Protein AF-A0A8B7Y8C8-F1 (afdb_monomer_lite)

pLDDT: mean 82.58, std 18.52, range [31.05, 97.06]

Sequence (175 aa):
MMEKPSKTKPSAAAHKSDSSSLVMKWNIVDLLAQNVEEEQWAVKNLIQLLEDGCSVPFIVRYRKEQTNHMEADKIREVIGNLDELKNVQAKASSAVKQIEKSGKMTARLMSAFQSAQTLEEVNTLFAPYKSGAKTTLAERARKLGLDSAVDFVLEKPEQFQLQSFVKPGVKGKAE

Secondary structure (DSSP, 8-state):
--------------------PPPPSS-HHHHHHHHTT--HHHHHHHHHHHHTT--HHHHHHH-GGGGTT--HHHHHHHHHHHHHHHHHHHHHHHHHHHHHHTT---HHHHHHHHH--SHHHHHHHHGGG---SS--HHHHHHHTTTHHHHHHHHH-GGG--GGGG--TTPPP---

Structure (mmCIF, N/CA/C/O backbone):
data_AF-A0A8B7Y8C8-F1
#
_entry.id   AF-A0A8B7Y8C8-F1
#
loop_
_atom_site.group_PDB
_atom_site.id
_atom_site.type_symbol
_atom_site.label_atom_id
_atom_site.label_alt_id
_atom_site.label_comp_id
_atom_site.label_asym_id
_atom_site.label_entity_id
_atom_site.label_seq_id
_atom_site.pdbx_PDB_ins_code
_atom_site.Cartn_x
_atom_site.Cartn_y
_atom_site.Cartn_z
_atom_site.occupancy
_atom_site.B_iso_or_equiv
_atom_site.auth_seq_id
_atom_site.auth_comp_id
_atom_site.auth_asym_id
_atom_site.auth_atom_id
_atom_site.pdbx_PDB_model_num
ATOM 1 N N . MET A 1 1 ? -44.795 39.426 12.363 1.00 43.56 1 MET A N 1
ATOM 2 C CA . MET A 1 1 ? -45.106 38.425 11.324 1.00 43.56 1 MET A CA 1
ATOM 3 C C . MET A 1 1 ? -44.385 38.807 10.036 1.00 43.56 1 MET A C 1
ATOM 5 O O . MET A 1 1 ? -44.509 39.963 9.670 1.00 43.56 1 MET A O 1
ATOM 9 N N . MET A 1 2 ? -43.718 37.830 9.392 1.00 48.19 2 MET A N 1
ATOM 10 C CA . MET A 1 2 ? -43.495 37.707 7.927 1.00 48.19 2 MET A CA 1
ATOM 11 C C . MET A 1 2 ? -42.561 38.739 7.255 1.00 48.19 2 MET A C 1
ATOM 13 O O . MET A 1 2 ? -42.731 39.931 7.430 1.00 48.19 2 MET A O 1
ATOM 17 N N . GLU A 1 3 ? -41.559 38.420 6.437 1.00 39.41 3 GLU A N 1
ATOM 18 C CA . GLU A 1 3 ? -40.885 37.198 5.979 1.00 39.41 3 GLU A CA 1
ATOM 19 C C . GLU A 1 3 ? -39.469 37.639 5.535 1.00 39.41 3 GLU A C 1
ATOM 21 O O . GLU A 1 3 ? -39.310 38.718 4.963 1.00 39.41 3 GLU A O 1
ATOM 26 N N . LYS A 1 4 ? -38.426 36.831 5.778 1.00 45.19 4 LYS A N 1
ATOM 27 C CA . LYS A 1 4 ? -37.097 37.051 5.174 1.00 45.19 4 LYS A CA 1
ATOM 28 C C . LYS A 1 4 ? -37.015 36.249 3.869 1.00 45.19 4 LYS A C 1
ATOM 30 O O . LYS A 1 4 ? -37.250 35.043 3.923 1.00 45.19 4 LYS A O 1
ATOM 35 N N . PRO A 1 5 ? -36.623 36.838 2.725 1.00 43.56 5 PRO A N 1
ATOM 36 C CA . PRO A 1 5 ? -36.474 36.073 1.497 1.00 43.56 5 PRO A CA 1
ATOM 37 C C . PRO A 1 5 ? -35.227 35.182 1.549 1.00 43.56 5 PRO A C 1
ATOM 39 O O . PRO A 1 5 ? -34.084 35.646 1.564 1.00 43.56 5 PRO A O 1
ATOM 42 N N . SER A 1 6 ? -35.497 33.877 1.557 1.00 41.50 6 SER A N 1
ATOM 43 C CA . SER A 1 6 ? -34.587 32.784 1.230 1.00 41.50 6 SER A CA 1
ATOM 44 C C . SER A 1 6 ? -33.924 33.019 -0.131 1.00 41.50 6 SER A C 1
ATOM 46 O O . SER A 1 6 ? -34.599 33.172 -1.148 1.00 41.50 6 SER A O 1
ATOM 48 N N . LYS A 1 7 ? -32.588 33.006 -0.165 1.00 41.47 7 LYS A N 1
ATOM 49 C CA . LYS A 1 7 ? -31.823 32.765 -1.392 1.00 41.47 7 LYS A CA 1
ATOM 50 C C . LYS A 1 7 ? -31.029 31.477 -1.229 1.00 41.47 7 LYS A C 1
ATOM 52 O O . LYS A 1 7 ? -29.850 31.491 -0.890 1.00 41.47 7 LYS A O 1
ATOM 57 N N . THR A 1 8 ? -31.689 30.357 -1.492 1.00 41.38 8 THR A N 1
ATOM 58 C CA . THR A 1 8 ? -31.036 29.087 -1.813 1.00 41.38 8 THR A CA 1
ATOM 59 C C . THR A 1 8 ? -30.383 29.196 -3.192 1.00 41.38 8 THR A C 1
ATOM 61 O O . THR A 1 8 ? -31.071 29.336 -4.202 1.00 41.38 8 THR A O 1
ATOM 64 N N . LYS A 1 9 ? -29.051 29.127 -3.246 1.00 36.97 9 LYS A N 1
ATOM 65 C CA . LYS A 1 9 ? -28.300 28.840 -4.476 1.00 36.97 9 LYS A CA 1
ATOM 66 C C . LYS A 1 9 ? -28.102 27.322 -4.562 1.00 36.97 9 LYS A C 1
ATOM 68 O O . LYS A 1 9 ? -27.447 26.782 -3.673 1.00 36.97 9 LYS A O 1
ATOM 73 N N . PRO A 1 10 ? -28.575 26.628 -5.608 1.00 36.16 10 PRO A N 1
ATOM 74 C CA . PRO A 1 10 ? -28.091 25.297 -5.922 1.00 36.16 10 PRO A CA 1
ATOM 75 C C . PRO A 1 10 ? -26.850 25.476 -6.799 1.00 36.16 10 PRO A C 1
ATOM 77 O O . PRO A 1 10 ? -26.958 25.798 -7.979 1.00 36.16 10 PRO A O 1
ATOM 80 N N . SER A 1 11 ? -25.653 25.345 -6.228 1.00 33.19 11 SER A N 1
ATOM 81 C CA . SER A 1 11 ? -24.437 25.267 -7.041 1.00 33.19 11 SER A CA 1
ATOM 82 C C . SER A 1 11 ? -23.990 23.821 -7.082 1.00 33.19 11 SER A C 1
ATOM 84 O O . SER A 1 11 ? -23.369 23.322 -6.148 1.00 33.19 11 SER A O 1
ATOM 86 N N . ALA A 1 12 ? -24.361 23.166 -8.178 1.00 36.81 12 ALA A N 1
ATOM 87 C CA . ALA A 1 12 ? -23.916 21.845 -8.568 1.00 36.81 12 ALA A CA 1
ATOM 88 C C . ALA A 1 12 ? -22.385 21.737 -8.469 1.00 36.81 12 ALA A C 1
ATOM 90 O O . ALA A 1 12 ? -21.650 22.278 -9.295 1.00 36.81 12 ALA A O 1
ATOM 91 N N . ALA A 1 13 ? -21.905 21.017 -7.456 1.00 31.05 13 ALA A N 1
ATOM 92 C CA . ALA A 1 13 ? -20.549 20.498 -7.437 1.00 31.05 13 ALA A CA 1
ATOM 93 C C . ALA A 1 13 ? -20.518 19.288 -8.374 1.00 31.05 13 ALA A C 1
ATOM 95 O O . ALA A 1 13 ? -20.709 18.148 -7.953 1.00 31.05 13 ALA A O 1
ATOM 96 N N . ALA A 1 14 ? -20.323 19.561 -9.664 1.00 32.28 14 ALA A N 1
ATOM 97 C CA . ALA A 1 14 ? -19.955 18.558 -10.647 1.00 32.28 14 ALA A CA 1
ATOM 98 C C . ALA A 1 14 ? -18.682 17.851 -10.158 1.00 32.28 14 ALA A C 1
ATOM 100 O O . ALA A 1 14 ? -17.572 18.365 -10.304 1.00 32.28 14 ALA A O 1
ATOM 101 N N . HIS A 1 15 ? -18.858 16.687 -9.534 1.00 31.62 15 HIS A N 1
ATOM 102 C CA . HIS A 1 15 ? -17.777 15.753 -9.274 1.00 31.62 15 HIS A CA 1
ATOM 103 C C . HIS A 1 15 ? -17.297 15.271 -10.637 1.00 31.62 15 HIS A C 1
ATOM 105 O O . HIS A 1 15 ? -17.903 14.402 -11.260 1.00 31.62 15 HIS A O 1
ATOM 111 N N . LYS A 1 16 ? -16.234 15.900 -11.143 1.00 33.06 16 LYS A N 1
ATOM 112 C CA . LYS A 1 16 ? -15.466 15.352 -12.253 1.00 33.06 16 LYS A CA 1
ATOM 113 C C . LYS A 1 16 ? -14.927 14.009 -11.773 1.00 33.06 16 LYS A C 1
ATOM 115 O O . LYS A 1 16 ? -14.035 13.962 -10.934 1.00 33.06 16 LYS A O 1
ATOM 120 N N . SER A 1 17 ? -15.520 12.930 -12.268 1.00 34.22 17 SER A N 1
ATOM 121 C CA . SER A 1 17 ? -14.980 11.584 -12.149 1.00 34.22 17 SER A CA 1
ATOM 122 C C . SER A 1 17 ? -13.650 11.556 -12.899 1.00 34.22 17 SER A C 1
ATOM 124 O O . SER A 1 17 ? -13.618 11.468 -14.128 1.00 34.22 17 SER A O 1
ATOM 126 N N . ASP A 1 18 ? -12.557 11.700 -12.156 1.00 38.19 18 ASP A N 1
ATOM 127 C CA . ASP A 1 18 ? -11.191 11.556 -12.648 1.00 38.19 18 ASP A CA 1
ATOM 128 C C . ASP A 1 18 ? -10.974 10.072 -13.004 1.00 38.19 18 ASP A C 1
ATOM 130 O O . ASP A 1 18 ? -10.514 9.263 -12.202 1.00 38.19 18 ASP A O 1
ATOM 134 N N . SER A 1 19 ? -11.398 9.674 -14.205 1.00 41.22 19 SER A N 1
ATOM 135 C CA . SER A 1 19 ? -11.470 8.275 -14.664 1.00 41.22 19 SER A CA 1
ATOM 136 C C . SER A 1 19 ? -10.103 7.663 -15.029 1.00 41.22 19 SER A C 1
ATOM 138 O O . SER A 1 19 ? -10.009 6.783 -15.884 1.00 41.22 19 SER A O 1
ATOM 140 N N . SER A 1 20 ? -9.017 8.108 -14.398 1.00 53.88 20 SER A N 1
ATOM 141 C CA . SER A 1 20 ? -7.667 7.553 -14.586 1.00 53.88 20 SER A CA 1
ATOM 142 C C . SER A 1 20 ? -6.996 7.227 -13.252 1.00 53.88 20 SER A C 1
ATOM 144 O O . SER A 1 20 ? -5.796 7.454 -13.056 1.00 53.88 20 SER A O 1
ATOM 146 N N . SER A 1 21 ? -7.786 6.724 -12.306 1.00 66.75 21 SER A N 1
ATOM 147 C CA . SER A 1 21 ? -7.294 6.068 -11.102 1.00 66.75 21 SER A CA 1
ATOM 148 C C . SER A 1 21 ? -7.055 4.587 -11.401 1.00 66.75 21 SER A C 1
ATOM 150 O O . SER A 1 21 ? -7.929 3.873 -11.887 1.00 66.75 21 SER A O 1
ATOM 152 N N . LEU A 1 22 ? -5.832 4.119 -11.146 1.00 82.19 22 LEU A N 1
ATOM 153 C CA . LEU A 1 22 ? -5.518 2.695 -11.154 1.00 82.19 22 LEU A CA 1
ATOM 154 C C . LEU A 1 22 ? -6.446 1.988 -10.155 1.00 82.19 22 LEU A C 1
ATOM 156 O O . LEU A 1 22 ? -6.381 2.258 -8.953 1.00 82.19 22 LEU A O 1
ATOM 160 N N . VAL A 1 23 ? -7.297 1.095 -10.656 1.00 89.00 23 VAL A N 1
ATOM 161 C CA . VAL A 1 23 ? -8.142 0.241 -9.817 1.00 89.00 23 VAL A CA 1
ATOM 162 C C . VAL A 1 23 ? -7.332 -0.989 -9.423 1.00 89.00 23 VAL A C 1
ATOM 164 O O . VAL A 1 23 ? -6.895 -1.747 -10.291 1.00 89.00 23 VAL A O 1
ATOM 167 N N . MET A 1 24 ? -7.110 -1.160 -8.121 1.00 91.81 24 MET A N 1
ATOM 168 C CA . MET A 1 24 ? -6.454 -2.346 -7.572 1.00 91.81 24 MET A CA 1
ATOM 169 C C . MET A 1 24 ? -7.389 -3.552 -7.632 1.00 91.81 24 MET A C 1
ATOM 171 O O . MET A 1 24 ? -8.607 -3.407 -7.552 1.00 91.81 24 MET A O 1
ATOM 175 N N . LYS A 1 25 ? -6.824 -4.754 -7.777 1.00 93.00 25 LYS A N 1
ATOM 176 C CA . LYS A 1 25 ? -7.606 -6.003 -7.767 1.00 93.00 25 LYS A CA 1
ATOM 177 C C . LYS A 1 25 ? -8.039 -6.429 -6.370 1.00 93.00 25 LYS A C 1
ATOM 179 O O . LYS A 1 25 ? -8.930 -7.261 -6.242 1.00 93.00 25 LYS A O 1
ATOM 184 N N . TRP A 1 26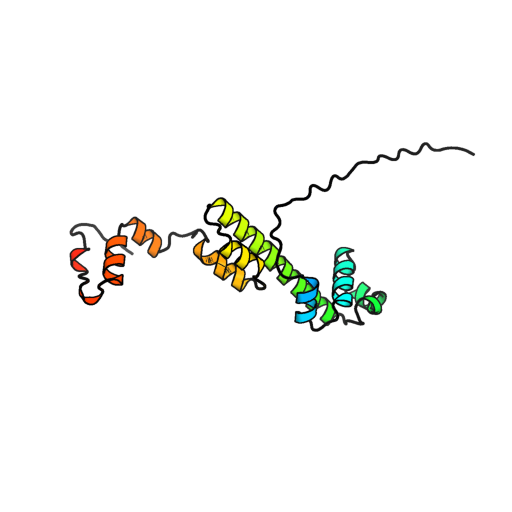 ? -7.386 -5.898 -5.346 1.00 92.81 26 TRP A N 1
ATOM 185 C CA . TRP A 1 26 ? -7.723 -6.129 -3.953 1.00 92.81 26 TRP A CA 1
ATOM 186 C C . TRP A 1 26 ? -8.599 -4.996 -3.420 1.00 92.81 26 TRP A C 1
ATOM 188 O O . TRP A 1 26 ? -8.486 -3.839 -3.829 1.00 92.81 26 TRP A O 1
ATOM 198 N N . ASN A 1 27 ? -9.475 -5.349 -2.485 1.00 93.50 27 ASN A N 1
ATOM 199 C CA . ASN A 1 27 ? -10.255 -4.399 -1.713 1.00 93.50 27 ASN A CA 1
ATOM 200 C C . ASN A 1 27 ? -9.462 -4.018 -0.461 1.00 93.50 27 ASN A C 1
ATOM 202 O O . ASN A 1 27 ? -9.014 -4.891 0.281 1.00 93.50 27 ASN A O 1
ATOM 206 N N . ILE A 1 28 ? -9.298 -2.714 -0.231 1.00 92.81 28 ILE A N 1
ATOM 207 C CA . ILE A 1 28 ? -8.524 -2.200 0.901 1.00 92.81 28 ILE A CA 1
ATOM 208 C C . ILE A 1 28 ? -9.107 -2.643 2.245 1.00 92.81 28 ILE A C 1
ATOM 210 O O . ILE A 1 28 ? -8.342 -2.940 3.151 1.00 92.81 28 ILE A O 1
ATOM 214 N N . VAL A 1 29 ? -10.436 -2.741 2.367 1.00 94.88 29 VAL A N 1
ATOM 215 C CA . VAL A 1 29 ? -11.101 -3.148 3.615 1.00 94.88 29 VAL A CA 1
ATOM 216 C C . VAL A 1 29 ? -10.820 -4.615 3.913 1.00 94.88 29 VAL A C 1
ATOM 218 O O . VAL A 1 29 ? -10.456 -4.947 5.036 1.00 94.88 29 VAL A O 1
ATOM 221 N N . ASP A 1 30 ? -10.947 -5.477 2.904 1.00 94.62 30 ASP A N 1
ATOM 222 C CA . ASP A 1 30 ? -10.793 -6.925 3.068 1.00 94.62 30 ASP A CA 1
ATOM 223 C C . ASP A 1 30 ? -9.345 -7.285 3.413 1.00 94.62 30 ASP A C 1
ATOM 225 O O . ASP A 1 30 ? -9.095 -8.095 4.302 1.00 94.62 30 ASP A O 1
ATOM 229 N N . LEU A 1 31 ? -8.391 -6.643 2.736 1.00 93.69 31 LEU A N 1
ATOM 230 C CA . LEU A 1 31 ? -6.967 -6.866 2.956 1.00 93.69 31 LEU A CA 1
ATOM 231 C C . LEU A 1 31 ? -6.504 -6.278 4.295 1.00 93.69 31 LEU A C 1
ATOM 233 O O . LEU A 1 31 ? -5.755 -6.920 5.023 1.00 93.69 31 LEU A O 1
ATOM 237 N N . LEU A 1 32 ? -7.001 -5.096 4.668 1.00 94.62 32 LEU A N 1
ATOM 238 C CA . LEU A 1 32 ? -6.700 -4.490 5.964 1.00 94.62 32 LEU A CA 1
ATOM 239 C C . LEU A 1 32 ? -7.255 -5.326 7.122 1.00 94.62 32 LEU A C 1
ATOM 241 O O . LEU A 1 32 ? -6.540 -5.556 8.090 1.00 94.62 32 LEU A O 1
ATOM 245 N N . ALA A 1 33 ? -8.490 -5.820 6.999 1.00 95.12 33 ALA A N 1
ATOM 246 C CA . ALA A 1 33 ? -9.108 -6.715 7.975 1.00 95.12 33 ALA A CA 1
ATOM 247 C C . ALA A 1 33 ? -8.306 -8.009 8.174 1.00 95.12 33 ALA A C 1
ATOM 249 O O . ALA A 1 33 ? -8.133 -8.448 9.306 1.00 95.12 33 ALA A O 1
ATOM 250 N N . GLN A 1 34 ? -7.759 -8.578 7.095 1.00 94.06 34 GLN A N 1
ATOM 251 C CA . GLN A 1 34 ? -6.866 -9.736 7.177 1.00 94.06 34 GLN A CA 1
ATOM 252 C C . GLN A 1 34 ? -5.540 -9.397 7.865 1.00 94.06 34 GLN A C 1
ATOM 254 O O . GLN A 1 34 ? -5.116 -10.140 8.743 1.00 94.06 34 GLN A O 1
ATOM 259 N N . ASN A 1 35 ? -4.908 -8.275 7.509 1.00 92.06 35 ASN A N 1
ATOM 260 C CA . ASN A 1 35 ? -3.610 -7.881 8.066 1.00 92.06 35 ASN A CA 1
ATOM 261 C C . ASN A 1 35 ? -3.668 -7.586 9.567 1.00 92.06 35 ASN A C 1
ATOM 263 O O . ASN A 1 35 ? -2.717 -7.882 10.282 1.00 92.06 35 ASN A O 1
ATOM 267 N N . VAL A 1 36 ? -4.765 -6.981 10.028 1.00 93.19 36 VAL A N 1
ATOM 268 C CA . VAL A 1 36 ? -4.954 -6.632 11.441 1.00 93.19 36 VAL A CA 1
ATOM 269 C C . VAL A 1 36 ? -5.780 -7.668 12.205 1.00 93.19 36 VAL A C 1
ATOM 271 O O . VAL A 1 36 ? -6.042 -7.453 13.381 1.00 93.19 36 VAL A O 1
ATOM 274 N N . GLU A 1 37 ? -6.172 -8.782 11.584 1.00 93.88 37 GLU A N 1
ATOM 275 C CA . GLU A 1 37 ? -6.967 -9.852 12.211 1.00 93.88 37 GLU A CA 1
ATOM 276 C C . GLU A 1 37 ? -8.259 -9.342 12.883 1.00 93.88 37 GLU A C 1
ATOM 278 O O . GLU A 1 37 ? -8.587 -9.699 14.012 1.00 93.88 37 GLU A O 1
ATOM 283 N N . GLU A 1 38 ? -9.002 -8.481 12.187 1.00 94.19 38 GLU A N 1
ATOM 284 C CA . GLU A 1 38 ? -10.235 -7.871 12.693 1.00 94.19 38 GLU A CA 1
ATOM 285 C C . GLU A 1 38 ? -11.404 -8.066 11.730 1.00 94.19 38 GLU A C 1
ATOM 287 O O . GLU A 1 38 ? -11.248 -8.369 10.546 1.00 94.19 38 GLU A O 1
ATOM 292 N N . GLU A 1 39 ? -12.613 -7.853 12.237 1.00 94.50 39 GLU A N 1
ATOM 293 C CA . GLU A 1 39 ? -13.825 -7.995 11.441 1.00 94.50 39 GLU A CA 1
ATOM 294 C C . GLU A 1 39 ? -13.928 -6.925 10.340 1.00 94.50 39 GLU A C 1
ATOM 296 O O . GLU A 1 39 ? -13.795 -5.722 10.589 1.00 94.50 39 GLU A O 1
ATOM 301 N N . GLN A 1 40 ? -14.269 -7.342 9.114 1.00 95.25 40 GLN A N 1
ATOM 302 C CA . GLN A 1 40 ? -14.364 -6.445 7.949 1.00 95.25 40 GLN A CA 1
ATOM 303 C C . GLN A 1 40 ? -15.317 -5.267 8.182 1.00 95.25 40 GLN A C 1
ATOM 305 O O . GLN A 1 40 ? -15.037 -4.133 7.787 1.00 95.25 40 GLN A O 1
ATOM 310 N N . TRP A 1 41 ? -16.454 -5.519 8.838 1.00 96.06 41 TRP A N 1
ATOM 311 C CA . TRP A 1 41 ? -17.438 -4.480 9.142 1.00 96.06 41 TRP A CA 1
ATOM 312 C C . TRP A 1 41 ? -16.886 -3.446 10.134 1.00 96.06 41 TRP A C 1
ATOM 314 O O . TRP A 1 41 ? -17.167 -2.255 9.993 1.00 96.06 41 TRP A O 1
ATOM 324 N N . ALA A 1 42 ? -16.072 -3.883 11.097 1.00 95.19 42 ALA A N 1
ATOM 325 C CA . ALA A 1 42 ? -15.484 -3.024 12.114 1.00 95.19 42 ALA A CA 1
ATOM 326 C C . ALA A 1 42 ? -14.392 -2.136 11.509 1.00 95.19 42 ALA A C 1
ATOM 328 O O . ALA A 1 42 ? -14.382 -0.927 11.738 1.00 95.19 42 ALA A O 1
ATOM 329 N N . VAL A 1 43 ? -13.538 -2.710 10.655 1.00 96.19 43 VAL A N 1
ATOM 330 C CA . VAL A 1 43 ? -12.528 -1.969 9.886 1.00 96.19 43 VAL A CA 1
ATOM 331 C C . VAL A 1 43 ? -13.185 -0.947 8.960 1.00 96.19 43 VAL A C 1
ATOM 333 O O . VAL A 1 43 ? -12.777 0.212 8.934 1.00 96.19 43 VAL A O 1
ATOM 336 N N . LYS A 1 44 ? -14.248 -1.332 8.244 1.00 96.56 44 LYS A N 1
ATOM 337 C CA . LYS A 1 44 ? -15.005 -0.415 7.381 1.00 96.56 44 LYS A CA 1
ATOM 338 C C . LYS A 1 44 ? -15.565 0.779 8.158 1.00 96.56 44 LYS A C 1
ATOM 340 O O . LYS A 1 44 ? -15.422 1.917 7.715 1.00 96.56 44 LYS A O 1
ATOM 345 N N . ASN A 1 45 ? -16.186 0.529 9.310 1.00 96.69 45 ASN A N 1
ATOM 346 C CA . ASN A 1 45 ? -16.715 1.590 10.165 1.00 96.69 45 ASN A CA 1
ATOM 347 C C . ASN A 1 45 ? -15.599 2.489 10.703 1.00 96.69 45 ASN A C 1
ATOM 349 O O . ASN A 1 45 ? -15.752 3.707 10.718 1.00 96.69 45 ASN A O 1
ATOM 353 N N . LEU A 1 46 ? -14.472 1.904 11.117 1.00 96.25 46 LEU A N 1
ATOM 354 C CA . LEU A 1 46 ? -13.318 2.661 11.583 1.00 96.25 46 LEU A CA 1
ATOM 355 C C . LEU A 1 46 ? -12.770 3.582 10.485 1.00 96.25 46 LEU A C 1
ATOM 357 O O . LEU A 1 46 ? -12.545 4.759 10.753 1.00 96.25 46 LEU A O 1
ATOM 361 N N . ILE A 1 47 ? -12.618 3.092 9.251 1.00 95.56 47 ILE A N 1
ATOM 362 C CA . ILE A 1 47 ? -12.202 3.918 8.106 1.00 95.56 47 ILE A CA 1
ATOM 363 C C . ILE A 1 47 ? -13.163 5.095 7.917 1.00 95.56 47 ILE A C 1
ATOM 365 O O . ILE A 1 47 ? -12.705 6.230 7.824 1.00 95.56 47 ILE A O 1
ATOM 369 N N . GLN A 1 48 ? -14.478 4.850 7.931 1.00 96.62 48 GLN A N 1
ATOM 370 C CA . GLN A 1 48 ? -15.472 5.917 7.789 1.00 96.62 48 GLN A CA 1
ATOM 371 C C . GLN A 1 48 ? -15.347 6.967 8.903 1.00 96.62 48 GLN A C 1
ATOM 373 O O . GLN A 1 48 ? -15.341 8.162 8.629 1.00 96.62 48 GLN A O 1
ATOM 378 N N . LEU A 1 49 ? -15.187 6.535 10.157 1.00 96.06 49 LEU A N 1
ATOM 379 C CA . LEU A 1 49 ? -15.006 7.443 11.294 1.00 96.06 49 LEU A CA 1
ATOM 380 C C . LEU A 1 49 ? -13.743 8.304 11.147 1.00 96.06 49 LEU A C 1
ATOM 382 O O . LEU A 1 49 ? -13.759 9.482 11.505 1.00 96.06 49 LEU A O 1
ATOM 386 N N . LEU A 1 50 ? -12.655 7.730 10.630 1.00 94.62 50 LEU A N 1
ATOM 387 C CA . LEU A 1 50 ? -11.409 8.451 10.369 1.00 94.62 50 LEU A CA 1
ATOM 388 C C . LEU A 1 50 ? -11.568 9.461 9.223 1.00 94.62 50 LEU A C 1
ATOM 390 O O . LEU A 1 50 ? -11.055 10.574 9.324 1.00 94.62 50 LEU A O 1
ATOM 394 N N . GLU A 1 51 ? -12.302 9.109 8.166 1.00 94.62 51 GLU A N 1
ATOM 395 C CA . GLU A 1 51 ? -12.627 10.012 7.051 1.00 94.62 51 GLU A CA 1
ATOM 396 C C . GLU A 1 51 ? -13.529 11.174 7.484 1.00 94.62 51 GLU A C 1
ATOM 398 O O . GLU A 1 51 ? -13.327 12.307 7.046 1.00 94.62 51 GLU A O 1
ATOM 403 N N . ASP A 1 52 ? -14.444 10.925 8.423 1.00 95.38 52 ASP A N 1
ATOM 404 C CA . ASP A 1 52 ? -15.271 11.950 9.068 1.00 95.38 52 ASP A CA 1
ATOM 405 C C . ASP A 1 52 ? -14.458 12.855 10.027 1.00 95.38 52 ASP A C 1
ATOM 407 O O . ASP A 1 52 ? -14.993 13.797 10.617 1.00 95.38 52 ASP A O 1
ATOM 411 N N . GLY A 1 53 ? -13.159 12.586 10.203 1.00 94.81 53 GLY A N 1
ATOM 412 C CA . GLY A 1 53 ? -12.250 13.374 11.036 1.00 94.81 53 GLY A CA 1
ATOM 413 C C . GLY A 1 53 ? -12.335 13.062 12.532 1.00 94.81 53 GLY A C 1
ATOM 414 O O . GLY A 1 53 ? -11.898 13.874 13.354 1.00 94.81 53 GLY A O 1
ATOM 415 N N . CYS A 1 54 ? -12.889 11.909 12.922 1.00 95.12 54 CYS A N 1
ATOM 416 C CA . CYS A 1 54 ? -12.916 11.496 14.323 1.00 95.12 54 CYS A CA 1
ATOM 417 C C . CYS A 1 54 ? -11.501 11.173 14.829 1.00 95.12 54 CYS A C 1
ATOM 419 O O . CYS A 1 54 ? -10.739 10.446 14.195 1.00 95.12 54 CYS A O 1
ATOM 421 N N . SER A 1 55 ? -11.156 11.665 16.022 1.00 96.44 55 SER A N 1
ATOM 422 C CA . SER A 1 55 ? -9.866 11.365 16.651 1.00 96.44 55 SER A CA 1
ATOM 423 C C . SER A 1 55 ? -9.863 9.996 17.339 1.00 96.44 55 SER A C 1
ATOM 425 O O . SER A 1 55 ? -10.893 9.529 17.826 1.00 96.44 55 SER A O 1
ATOM 427 N N . VAL A 1 56 ? -8.686 9.373 17.465 1.00 95.19 56 VAL A N 1
ATOM 428 C CA . VAL A 1 56 ? -8.534 8.072 18.150 1.00 95.19 56 VAL A CA 1
ATOM 429 C C . VAL A 1 56 ? -9.123 8.079 19.573 1.00 95.19 56 VAL A C 1
ATOM 431 O O . VAL A 1 56 ? -9.914 7.185 19.876 1.00 95.19 56 VAL A O 1
ATOM 434 N N . PRO A 1 57 ? -8.859 9.084 20.442 1.00 96.25 57 PRO A N 1
ATOM 435 C CA . PRO A 1 57 ? -9.466 9.117 21.776 1.00 96.25 57 PRO A CA 1
ATOM 436 C C . PRO A 1 57 ? -10.998 9.200 21.744 1.00 96.25 57 PRO A C 1
ATOM 438 O O . PRO A 1 57 ? -11.664 8.642 22.616 1.00 96.25 57 PRO A O 1
ATOM 441 N N . PHE A 1 58 ? -11.568 9.883 20.744 1.00 97.06 58 PHE A N 1
ATOM 442 C CA . PHE A 1 58 ? -13.015 9.969 20.568 1.00 97.06 58 PHE A CA 1
ATOM 443 C C . PHE A 1 58 ? -13.608 8.617 20.160 1.00 97.06 58 PHE A C 1
ATOM 445 O O . PHE A 1 58 ? -14.617 8.196 20.725 1.00 97.06 58 PHE A O 1
ATOM 452 N N . ILE A 1 59 ? -12.959 7.913 19.231 1.00 96.38 59 ILE A N 1
ATOM 453 C CA . ILE A 1 59 ? -13.404 6.600 18.751 1.00 96.38 59 ILE A CA 1
ATOM 454 C C . ILE A 1 59 ? -13.393 5.582 19.897 1.00 96.38 59 ILE A C 1
ATOM 456 O O . ILE A 1 59 ? -14.424 4.972 20.179 1.00 96.38 59 ILE A O 1
ATOM 460 N N . VAL A 1 60 ? -12.280 5.483 20.630 1.00 96.62 60 VAL A N 1
ATOM 461 C CA . VAL A 1 60 ? -12.134 4.560 21.771 1.00 96.62 60 VAL A CA 1
ATOM 462 C C . VAL A 1 60 ? -13.202 4.813 22.839 1.00 96.62 60 VAL A C 1
ATOM 464 O O . VAL A 1 60 ? -13.760 3.875 23.407 1.00 96.62 60 VAL A O 1
ATOM 467 N N . ARG A 1 61 ? -13.521 6.084 23.119 1.00 95.12 61 ARG A N 1
ATOM 468 C CA . ARG A 1 61 ? -14.452 6.444 24.196 1.00 95.12 61 ARG A CA 1
ATOM 469 C C . ARG A 1 61 ? -15.923 6.337 23.799 1.00 95.12 61 ARG A C 1
ATOM 471 O O . ARG A 1 61 ? -16.734 5.932 24.628 1.00 95.12 61 ARG A O 1
ATOM 478 N N . TYR A 1 62 ? -16.276 6.726 22.575 1.00 96.81 62 TYR A N 1
ATOM 479 C CA . TYR A 1 62 ? -17.673 6.936 22.174 1.00 96.81 62 TYR A CA 1
ATOM 480 C C . TYR A 1 62 ? -18.142 6.052 21.014 1.00 96.81 62 TYR A C 1
ATOM 482 O O . TYR A 1 62 ? -19.344 5.990 20.763 1.00 96.81 62 TYR A O 1
ATOM 490 N N . ARG A 1 63 ? -17.232 5.376 20.300 1.00 95.81 63 ARG A N 1
ATOM 491 C CA . ARG A 1 63 ? -17.535 4.564 19.106 1.00 95.81 63 ARG A CA 1
ATOM 492 C C . ARG A 1 63 ? -17.028 3.122 19.188 1.00 95.81 63 ARG A C 1
ATOM 494 O O . ARG A 1 63 ? -17.053 2.426 18.181 1.00 95.81 63 ARG A O 1
ATOM 501 N N . LYS A 1 64 ? -16.663 2.646 20.382 1.00 93.31 64 LYS A N 1
ATOM 502 C CA . LYS A 1 64 ? -16.143 1.286 20.603 1.00 93.31 64 LYS A CA 1
ATOM 503 C C . LYS A 1 64 ? -17.032 0.179 20.023 1.00 93.31 64 LYS A C 1
ATOM 505 O O . LYS A 1 64 ? -16.521 -0.770 19.455 1.00 93.31 64 LYS A O 1
ATOM 510 N N . GLU A 1 65 ? -18.355 0.310 20.092 1.00 94.44 65 GLU A N 1
ATOM 511 C CA . GLU A 1 65 ? -19.274 -0.709 19.559 1.00 94.44 65 GLU A CA 1
ATOM 512 C C . GLU A 1 65 ? -19.230 -0.795 18.027 1.00 94.44 65 GLU A C 1
ATOM 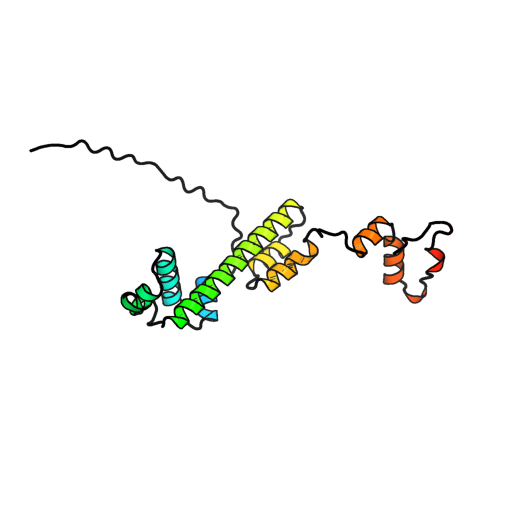514 O O . GLU A 1 65 ? -19.383 -1.870 17.457 1.00 94.44 65 GLU A O 1
ATOM 519 N N . GLN A 1 66 ? -18.971 0.329 17.353 1.00 93.06 66 GLN A N 1
ATOM 520 C CA . GLN A 1 66 ? -18.881 0.386 15.893 1.00 93.06 66 GLN A CA 1
ATOM 521 C C . GLN A 1 66 ? -17.566 -0.193 15.364 1.00 93.06 66 GLN A C 1
ATOM 523 O O . GLN A 1 66 ? -17.496 -0.547 14.189 1.00 93.06 66 GLN A O 1
ATOM 528 N N . THR A 1 67 ? -16.549 -0.294 16.222 1.00 93.50 67 THR A N 1
ATOM 529 C CA . THR A 1 67 ? -15.200 -0.769 15.897 1.00 93.50 67 THR A CA 1
ATOM 530 C C . THR A 1 67 ? -14.855 -2.049 16.660 1.00 93.50 67 THR A C 1
ATOM 532 O O . THR A 1 67 ? -13.699 -2.248 17.001 1.00 93.50 67 THR A O 1
ATOM 535 N N . ASN A 1 68 ? -15.842 -2.885 17.003 1.00 94.25 68 ASN A N 1
ATOM 536 C CA . ASN A 1 68 ? -15.631 -4.164 17.701 1.00 94.25 68 ASN A CA 1
ATOM 537 C C . ASN A 1 68 ? -14.800 -4.075 19.003 1.00 94.25 68 ASN A C 1
ATOM 539 O O . ASN A 1 68 ? -14.017 -4.954 19.331 1.00 94.25 68 ASN A O 1
ATOM 543 N N . HIS A 1 69 ? -14.964 -2.997 19.765 1.00 94.44 69 HIS A N 1
ATOM 544 C CA . HIS A 1 69 ? -14.232 -2.732 21.006 1.00 94.44 69 HIS A CA 1
ATOM 545 C C . HIS A 1 69 ? -12.703 -2.628 20.848 1.00 94.44 69 HIS A C 1
ATOM 547 O O . HIS A 1 69 ? -11.991 -2.781 21.837 1.00 94.44 69 HIS A O 1
ATOM 553 N N . MET A 1 70 ? -12.202 -2.295 19.649 1.00 94.44 70 MET A N 1
ATOM 554 C CA . MET A 1 70 ? -10.774 -2.039 19.422 1.00 94.44 70 MET A CA 1
ATOM 555 C C . MET A 1 70 ? -10.200 -1.007 20.405 1.00 94.44 70 MET A C 1
ATOM 557 O O . MET A 1 70 ? -10.752 0.081 20.607 1.00 94.44 70 MET A O 1
ATOM 561 N N . GLU A 1 71 ? -9.041 -1.336 20.968 1.00 96.00 71 GLU A N 1
ATOM 562 C CA . GLU A 1 71 ? -8.278 -0.439 21.831 1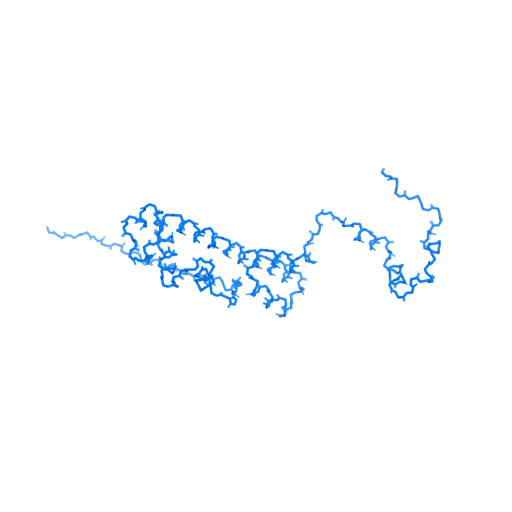.00 96.00 71 GLU A CA 1
ATOM 563 C C . GLU A 1 71 ? -7.470 0.588 21.023 1.00 96.00 71 GLU A C 1
ATOM 565 O O . GLU A 1 71 ? -7.304 0.486 19.805 1.00 96.00 71 GLU A O 1
ATOM 570 N N . ALA A 1 72 ? -6.940 1.604 21.711 1.00 95.56 72 ALA A N 1
ATOM 571 C CA . ALA A 1 72 ? -6.215 2.701 21.074 1.00 95.56 72 ALA A CA 1
ATOM 572 C C . ALA A 1 72 ? -5.014 2.226 20.238 1.00 95.56 72 ALA A C 1
ATOM 574 O O . ALA A 1 72 ? -4.752 2.793 19.179 1.00 95.56 72 ALA A O 1
ATOM 575 N N . ASP A 1 73 ? -4.296 1.202 20.700 1.00 95.75 73 ASP A N 1
ATOM 576 C CA . ASP A 1 73 ? -3.137 0.661 19.987 1.00 95.75 73 ASP A CA 1
ATOM 577 C C . ASP A 1 73 ? -3.557 -0.076 18.717 1.00 95.75 73 ASP A C 1
ATOM 579 O O . ASP A 1 73 ? -2.982 0.171 17.657 1.00 95.75 73 ASP A O 1
ATOM 583 N N . LYS A 1 74 ? -4.645 -0.854 18.782 1.00 95.56 74 LYS A N 1
ATOM 584 C CA . LYS A 1 74 ? -5.198 -1.537 17.610 1.00 95.56 74 LYS A CA 1
ATOM 585 C C . LYS A 1 74 ? -5.696 -0.551 16.556 1.00 95.56 74 LYS A C 1
ATOM 587 O O . LYS A 1 74 ? -5.407 -0.698 15.376 1.00 95.56 74 LYS A O 1
ATOM 592 N N . ILE A 1 75 ? -6.367 0.523 16.973 1.00 95.88 75 ILE A N 1
ATOM 593 C CA . ILE A 1 75 ? -6.798 1.581 16.047 1.00 95.88 75 ILE A CA 1
ATOM 594 C C . ILE A 1 75 ? -5.595 2.243 15.358 1.00 95.88 75 ILE A C 1
ATOM 596 O O . ILE A 1 75 ? -5.652 2.511 14.160 1.00 95.88 75 ILE A O 1
ATOM 600 N N . ARG A 1 76 ? -4.494 2.499 16.079 1.00 95.69 76 ARG A N 1
ATOM 601 C CA . ARG A 1 76 ? -3.267 3.057 15.478 1.00 95.69 76 ARG A CA 1
ATOM 602 C C . ARG A 1 76 ? -2.619 2.094 14.489 1.00 95.69 76 ARG A C 1
ATOM 604 O O . ARG A 1 76 ? -2.160 2.544 13.444 1.00 95.69 76 ARG A O 1
ATOM 611 N N . GLU A 1 77 ? -2.611 0.801 14.797 1.00 95.62 77 GLU A N 1
ATOM 612 C CA . GLU A 1 77 ? -2.146 -0.251 13.890 1.00 95.62 77 GLU A CA 1
ATOM 613 C C . GLU A 1 77 ? -2.957 -0.256 12.586 1.00 95.62 77 GLU A C 1
ATOM 615 O O . GLU A 1 77 ? -2.375 -0.251 11.499 1.00 95.62 77 GLU A O 1
ATOM 620 N N . VAL A 1 78 ? -4.290 -0.173 12.678 1.00 95.69 78 VAL A N 1
ATOM 621 C CA . VAL A 1 78 ? -5.175 -0.090 11.506 1.00 95.69 78 VAL A CA 1
ATOM 622 C C . VAL A 1 78 ? -4.900 1.173 10.688 1.00 95.69 78 VAL A C 1
ATOM 624 O O . VAL A 1 78 ? -4.823 1.092 9.464 1.00 95.69 78 VAL A O 1
ATOM 627 N N . ILE A 1 79 ? -4.712 2.329 11.335 1.00 95.38 79 ILE A N 1
ATOM 628 C CA . ILE A 1 79 ? -4.367 3.587 10.648 1.00 95.38 79 ILE A CA 1
ATOM 629 C C . ILE A 1 79 ? -3.041 3.447 9.889 1.00 95.38 79 ILE A C 1
ATOM 631 O O . ILE A 1 79 ? -2.977 3.801 8.715 1.00 95.38 79 ILE A O 1
ATOM 635 N N . GLY A 1 80 ? -2.006 2.894 10.529 1.00 95.75 80 GLY A N 1
ATOM 636 C CA . GLY A 1 80 ? -0.700 2.688 9.899 1.00 95.75 80 GLY A CA 1
ATOM 637 C C . GLY A 1 80 ? -0.784 1.791 8.664 1.00 95.75 80 GLY A C 1
ATOM 638 O O . GLY A 1 80 ? -0.349 2.183 7.584 1.00 95.75 80 GLY A O 1
ATOM 639 N N . ASN A 1 81 ? -1.433 0.631 8.792 1.00 95.38 81 ASN A N 1
ATOM 640 C CA . ASN A 1 81 ? -1.635 -0.290 7.671 1.00 95.38 81 ASN A CA 1
ATOM 641 C C . ASN A 1 81 ? -2.485 0.336 6.549 1.00 95.38 81 ASN A C 1
ATOM 643 O O . ASN A 1 81 ? -2.197 0.151 5.367 1.00 95.38 81 ASN A O 1
ATOM 647 N N . LEU A 1 82 ? -3.524 1.106 6.893 1.00 95.44 82 LEU A N 1
ATOM 648 C CA . LEU A 1 82 ? -4.348 1.818 5.914 1.00 95.44 82 LEU A CA 1
ATOM 649 C C . LEU A 1 82 ? -3.513 2.824 5.109 1.00 95.44 82 LEU A C 1
ATOM 651 O O . LEU A 1 82 ? -3.646 2.894 3.884 1.00 95.44 82 LEU A O 1
ATOM 655 N N . ASP A 1 83 ? -2.661 3.594 5.783 1.00 94.69 83 ASP A N 1
ATOM 656 C CA . ASP A 1 83 ? -1.784 4.574 5.145 1.00 94.69 83 ASP A CA 1
ATOM 657 C C . ASP A 1 83 ? -0.732 3.901 4.256 1.00 94.69 83 ASP A C 1
ATOM 659 O O . ASP A 1 83 ? -0.467 4.373 3.146 1.00 94.69 83 ASP A O 1
ATOM 663 N N . GLU A 1 84 ? -0.183 2.762 4.681 1.00 94.38 84 GLU A N 1
ATOM 664 C CA . GLU A 1 84 ? 0.719 1.948 3.865 1.00 94.38 84 GLU A CA 1
ATOM 665 C C . GLU A 1 84 ? 0.041 1.471 2.577 1.00 94.38 84 GLU A C 1
ATOM 667 O O . GLU A 1 84 ? 0.573 1.692 1.485 1.00 94.38 84 GLU A O 1
ATOM 672 N N . LEU A 1 85 ? -1.165 0.903 2.664 1.00 94.38 85 LEU A N 1
ATOM 673 C CA . LEU A 1 85 ? -1.917 0.442 1.492 1.00 94.38 85 LEU A CA 1
ATOM 674 C C . LEU A 1 85 ? -2.296 1.594 0.554 1.00 94.38 85 LEU A C 1
ATOM 676 O O . LEU A 1 85 ? -2.165 1.477 -0.670 1.00 94.38 85 LEU A O 1
ATOM 680 N N . LYS A 1 86 ? -2.698 2.747 1.103 1.00 93.81 86 LYS A N 1
ATOM 681 C CA . LYS A 1 86 ? -2.939 3.969 0.318 1.00 93.81 86 LYS A CA 1
ATOM 682 C C . LYS A 1 86 ? -1.667 4.443 -0.385 1.00 93.81 86 LYS A C 1
ATOM 684 O O . LYS A 1 86 ? -1.720 4.846 -1.550 1.00 93.81 86 LYS A O 1
ATOM 689 N N . ASN A 1 87 ? -0.517 4.367 0.281 1.00 94.69 87 ASN A N 1
ATOM 690 C CA . ASN A 1 87 ? 0.772 4.715 -0.307 1.00 94.69 87 ASN A CA 1
ATOM 691 C C . ASN A 1 87 ? 1.155 3.753 -1.444 1.00 94.69 87 ASN A C 1
ATOM 693 O O . ASN A 1 87 ? 1.570 4.208 -2.512 1.00 94.69 87 ASN A O 1
ATOM 697 N N . VAL A 1 88 ? 0.941 2.444 -1.273 1.00 94.19 88 VAL A N 1
ATOM 698 C CA . VAL A 1 88 ? 1.114 1.447 -2.346 1.00 94.19 88 VAL A CA 1
ATOM 699 C C . VAL A 1 88 ? 0.250 1.810 -3.553 1.00 94.19 88 VAL A C 1
ATOM 701 O O . VAL A 1 88 ? 0.763 1.891 -4.674 1.00 94.19 88 VAL A O 1
ATOM 704 N N . GLN A 1 89 ? -1.029 2.130 -3.335 1.00 93.88 89 GLN A N 1
ATOM 705 C CA . GLN A 1 89 ? -1.943 2.525 -4.406 1.00 93.88 89 GLN A CA 1
ATOM 706 C C . GLN A 1 89 ? -1.492 3.797 -5.134 1.00 93.88 89 GLN A C 1
ATOM 708 O O . GLN A 1 89 ? -1.447 3.837 -6.370 1.00 93.88 89 GLN A O 1
ATOM 713 N N . ALA A 1 90 ? -1.111 4.829 -4.381 1.00 93.81 90 ALA A N 1
ATOM 714 C CA . ALA A 1 90 ? -0.613 6.080 -4.935 1.00 93.81 90 ALA A CA 1
ATOM 715 C C . ALA A 1 90 ? 0.673 5.863 -5.749 1.00 93.81 90 ALA A C 1
ATOM 717 O O . ALA A 1 90 ? 0.816 6.394 -6.858 1.00 93.81 90 ALA A O 1
ATOM 718 N N . LYS A 1 91 ? 1.600 5.046 -5.234 1.00 93.56 91 LYS A N 1
ATOM 719 C CA . LYS A 1 91 ? 2.874 4.766 -5.894 1.00 93.56 91 LYS A CA 1
ATOM 720 C C . LYS A 1 91 ? 2.690 3.962 -7.174 1.00 93.56 91 LYS A C 1
ATOM 722 O O . LYS A 1 91 ? 3.276 4.333 -8.191 1.00 93.56 91 LYS A O 1
ATOM 727 N N . ALA A 1 92 ? 1.855 2.927 -7.147 1.00 94.25 92 ALA A N 1
ATOM 728 C CA . ALA A 1 92 ? 1.529 2.124 -8.320 1.00 94.25 92 ALA A CA 1
ATOM 729 C C . ALA A 1 92 ? 0.865 2.975 -9.413 1.00 94.25 92 ALA A C 1
ATOM 731 O O . ALA A 1 92 ? 1.284 2.931 -10.567 1.00 94.25 92 ALA A O 1
ATOM 732 N N . SER A 1 93 ? -0.100 3.826 -9.046 1.00 93.94 93 SER A N 1
ATOM 733 C CA . SER A 1 93 ? -0.759 4.755 -9.976 1.00 93.94 93 SER A CA 1
ATOM 734 C C . SER A 1 93 ? 0.237 5.722 -10.630 1.00 93.94 93 SER A C 1
ATOM 736 O O . SER A 1 93 ? 0.218 5.928 -11.844 1.00 93.94 93 SER A O 1
ATOM 738 N N . SER A 1 94 ? 1.166 6.278 -9.847 1.00 92.50 94 SER A N 1
ATOM 739 C CA . SER A 1 94 ? 2.225 7.153 -10.362 1.00 92.50 94 SER A CA 1
ATOM 740 C C . SER A 1 94 ? 3.190 6.419 -11.306 1.00 92.50 94 SER A C 1
ATOM 742 O O . SER A 1 94 ? 3.498 6.917 -12.392 1.00 92.50 94 SER A O 1
ATOM 744 N N . ALA A 1 95 ? 3.616 5.207 -10.935 1.00 91.75 95 ALA A N 1
ATOM 745 C CA . ALA A 1 95 ? 4.486 4.356 -11.746 1.00 91.75 95 ALA A CA 1
ATOM 746 C C . ALA A 1 95 ? 3.838 3.991 -13.090 1.00 91.75 95 ALA A C 1
ATOM 748 O O . ALA A 1 95 ? 4.463 4.150 -14.140 1.00 91.75 95 ALA A O 1
ATOM 749 N N . VAL A 1 96 ? 2.568 3.580 -13.067 1.00 93.19 96 VAL A N 1
ATOM 750 C CA . VAL A 1 96 ? 1.777 3.270 -14.264 1.00 93.19 96 VAL A CA 1
ATOM 751 C C . VAL A 1 96 ? 1.699 4.480 -15.186 1.00 93.19 96 VAL A C 1
ATOM 753 O O . VAL A 1 96 ? 2.101 4.372 -16.343 1.00 93.19 96 VAL A O 1
ATOM 756 N N . LYS A 1 97 ? 1.331 5.658 -14.665 1.00 92.19 97 LYS A N 1
ATOM 757 C CA . LYS A 1 97 ? 1.293 6.904 -15.450 1.00 92.19 97 LYS A CA 1
ATOM 758 C C . LYS A 1 97 ? 2.645 7.237 -16.083 1.00 92.19 97 LYS A C 1
ATOM 760 O O . LYS A 1 97 ? 2.697 7.726 -17.211 1.00 92.19 97 LYS A O 1
ATOM 765 N N . GLN A 1 98 ? 3.752 7.004 -15.379 1.00 90.56 98 GLN A N 1
ATOM 766 C CA . GLN A 1 98 ? 5.089 7.243 -15.925 1.00 90.56 98 GLN A CA 1
ATOM 767 C C . GLN A 1 98 ? 5.434 6.265 -17.058 1.00 90.56 98 GLN A C 1
ATOM 769 O O . GLN A 1 98 ? 5.992 6.675 -18.077 1.00 90.56 98 GLN A O 1
ATOM 774 N N . ILE A 1 99 ? 5.091 4.987 -16.906 1.00 90.62 99 ILE A N 1
ATOM 775 C CA . ILE A 1 99 ? 5.359 3.960 -17.918 1.00 90.62 99 ILE A CA 1
ATOM 776 C C . ILE A 1 99 ? 4.459 4.158 -19.147 1.00 90.62 99 ILE A C 1
ATOM 778 O O . ILE A 1 99 ? 4.949 4.057 -20.273 1.00 90.62 99 ILE A O 1
ATOM 782 N N . GLU A 1 100 ? 3.1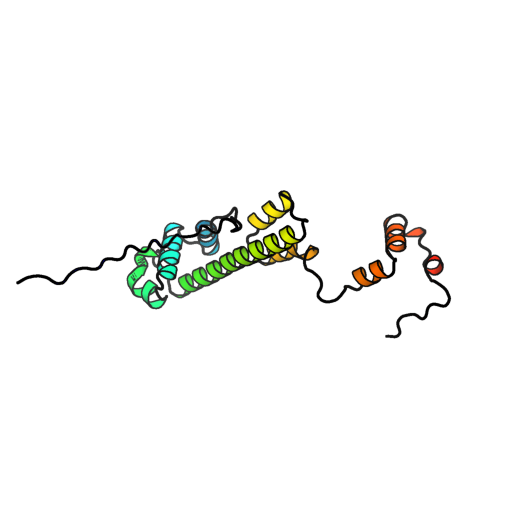86 4.508 -18.955 1.00 91.06 100 GLU A N 1
ATOM 783 C CA . GLU A 1 100 ? 2.248 4.847 -20.035 1.00 91.06 100 GLU A CA 1
ATOM 784 C C . GLU A 1 100 ? 2.751 6.024 -20.870 1.00 91.06 100 GLU A C 1
ATOM 786 O O . GLU A 1 100 ? 2.789 5.932 -22.095 1.00 91.06 100 GLU A O 1
ATOM 791 N N . LYS A 1 101 ? 3.254 7.086 -20.225 1.00 89.62 101 LYS A N 1
ATOM 792 C CA . LYS A 1 101 ? 3.887 8.220 -20.923 1.00 89.62 101 LYS A CA 1
ATOM 793 C C . LYS A 1 101 ? 5.086 7.807 -21.779 1.00 89.62 101 LYS A C 1
ATOM 795 O O . LYS A 1 101 ? 5.366 8.456 -22.779 1.00 89.62 101 LYS A O 1
ATOM 800 N N . SER A 1 102 ? 5.799 6.747 -21.396 1.00 85.88 102 SER A N 1
ATOM 801 C CA . SER A 1 102 ? 6.924 6.210 -22.172 1.00 85.88 102 SER A CA 1
ATOM 802 C C . SER A 1 102 ? 6.510 5.253 -23.298 1.00 85.88 102 SER A C 1
ATOM 804 O O . SER A 1 102 ? 7.377 4.792 -24.037 1.00 85.88 102 SER A O 1
ATOM 806 N N . GLY A 1 103 ? 5.218 4.920 -23.419 1.00 88.38 103 GLY A N 1
ATOM 807 C CA . GLY A 1 103 ? 4.693 3.996 -24.430 1.00 88.38 103 GLY A CA 1
ATOM 808 C C . GLY A 1 103 ? 5.068 2.524 -24.214 1.00 88.38 103 GLY A C 1
ATOM 809 O O . GLY A 1 103 ? 4.863 1.706 -25.102 1.00 88.38 103 GLY A O 1
ATOM 810 N N . LYS A 1 104 ? 5.628 2.168 -23.049 1.00 88.62 104 LYS A N 1
ATOM 811 C CA . LYS A 1 104 ? 6.110 0.808 -22.731 1.00 88.62 104 LYS A CA 1
ATOM 812 C C . LYS A 1 104 ? 5.127 -0.012 -21.888 1.00 88.62 104 LYS A C 1
ATOM 814 O O . LYS A 1 104 ? 5.491 -1.076 -21.385 1.00 88.62 104 LYS A O 1
ATOM 819 N N . MET A 1 105 ? 3.911 0.495 -21.680 1.00 90.44 105 MET A N 1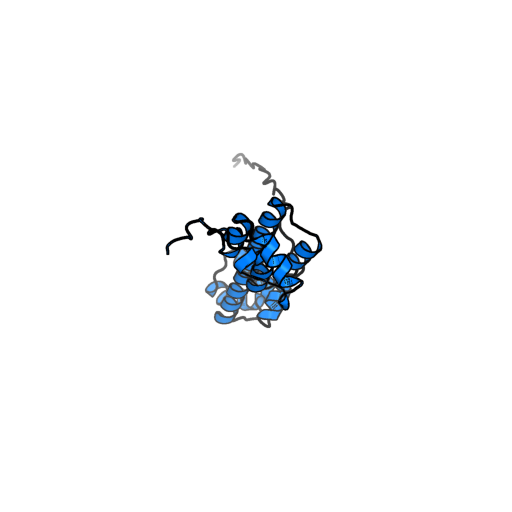
ATOM 820 C CA . MET A 1 105 ? 2.907 -0.195 -20.874 1.00 90.44 105 MET A CA 1
ATOM 821 C C . MET A 1 105 ? 2.346 -1.399 -21.632 1.00 90.44 105 MET A C 1
ATOM 823 O O . MET A 1 105 ? 1.995 -1.302 -22.803 1.00 90.44 105 MET A O 1
ATOM 827 N N . THR A 1 106 ? 2.236 -2.535 -20.946 1.00 92.50 106 THR A N 1
ATOM 828 C CA . THR A 1 106 ? 1.618 -3.754 -21.482 1.00 92.50 106 THR A CA 1
ATOM 829 C C . THR A 1 106 ? 0.495 -4.212 -20.559 1.00 92.50 106 THR A C 1
ATOM 831 O O . THR A 1 106 ? 0.537 -3.955 -19.356 1.00 92.50 106 THR A O 1
ATOM 834 N N . ALA A 1 107 ? -0.491 -4.942 -21.090 1.00 91.69 107 ALA A N 1
ATOM 835 C CA . ALA A 1 107 ? -1.605 -5.459 -20.288 1.00 91.69 107 ALA A CA 1
ATOM 836 C C . ALA A 1 107 ? -1.131 -6.353 -19.124 1.00 91.69 107 ALA A C 1
ATOM 838 O O . ALA A 1 107 ? -1.658 -6.272 -18.014 1.00 91.69 107 ALA A O 1
ATOM 839 N N . ARG A 1 108 ? -0.082 -7.160 -19.349 1.00 91.94 108 ARG A N 1
ATOM 840 C CA . ARG A 1 108 ? 0.536 -7.995 -18.307 1.00 91.94 108 ARG A CA 1
ATOM 841 C C . ARG A 1 108 ? 1.148 -7.148 -17.190 1.00 91.94 108 ARG A C 1
ATOM 843 O O . ARG A 1 108 ? 0.953 -7.463 -16.020 1.00 91.94 108 ARG A O 1
ATOM 850 N N . LEU A 1 109 ? 1.862 -6.080 -17.547 1.00 92.44 109 LEU A N 1
ATOM 851 C CA . LEU A 1 109 ? 2.491 -5.179 -16.583 1.00 92.44 109 LEU A CA 1
ATOM 852 C C . LEU A 1 109 ? 1.450 -4.385 -15.786 1.00 92.44 109 LEU A C 1
ATOM 854 O O . LEU A 1 109 ? 1.556 -4.298 -14.568 1.00 92.44 109 LEU A O 1
ATOM 858 N N . MET A 1 110 ? 0.409 -3.885 -16.454 1.00 93.38 110 MET A N 1
ATOM 859 C CA . MET A 1 110 ? -0.724 -3.224 -15.805 1.00 93.38 110 MET A CA 1
ATOM 860 C C . MET A 1 110 ? -1.373 -4.145 -14.767 1.00 93.38 110 MET A C 1
ATOM 862 O O . MET A 1 110 ? -1.525 -3.773 -13.608 1.00 93.38 110 MET A O 1
ATOM 866 N N . SER A 1 111 ? -1.665 -5.389 -15.153 1.00 94.06 111 SER A N 1
ATOM 867 C CA . SER A 1 111 ? -2.207 -6.403 -14.245 1.00 94.06 111 SER A CA 1
ATOM 868 C C . SER A 1 111 ? -1.281 -6.688 -13.054 1.00 94.06 111 SER A C 1
ATOM 870 O O . SER A 1 111 ? -1.776 -6.929 -11.953 1.00 94.06 111 SER A O 1
ATOM 872 N N . ALA A 1 112 ? 0.042 -6.667 -13.247 1.00 93.50 112 ALA A N 1
ATOM 873 C CA . ALA A 1 112 ? 1.004 -6.838 -12.159 1.00 93.50 112 ALA A CA 1
ATOM 874 C C . ALA A 1 112 ? 0.941 -5.667 -11.163 1.00 93.50 112 ALA A C 1
ATOM 876 O O . ALA A 1 112 ? 0.824 -5.905 -9.966 1.00 93.50 112 ALA A O 1
ATOM 877 N N . PHE A 1 113 ? 0.904 -4.418 -11.644 1.00 93.88 113 PHE A N 1
ATOM 878 C CA . PHE A 1 113 ? 0.742 -3.243 -10.778 1.00 93.88 113 PHE A CA 1
ATOM 879 C C . PHE A 1 113 ? -0.594 -3.229 -10.028 1.00 93.88 113 PHE A C 1
ATOM 881 O O . PHE A 1 113 ? -0.622 -2.838 -8.869 1.00 93.88 113 PHE A O 1
ATOM 888 N N . GLN A 1 114 ? -1.684 -3.682 -10.654 1.00 93.88 114 GLN A N 1
ATOM 889 C CA . GLN A 1 114 ? -2.997 -3.784 -9.999 1.00 93.88 114 GLN A CA 1
ATOM 890 C C . GLN A 1 114 ? -3.059 -4.867 -8.913 1.00 93.88 114 GLN A C 1
ATOM 892 O O . GLN A 1 114 ? -3.970 -4.856 -8.088 1.00 93.88 114 GLN A O 1
ATOM 897 N N . SER A 1 115 ? -2.150 -5.844 -8.959 1.00 94.19 115 SER A N 1
ATOM 898 C CA . SER A 1 115 ? -2.108 -6.959 -8.006 1.00 94.19 115 SER A CA 1
ATOM 899 C C . SER A 1 115 ? -1.096 -6.728 -6.885 1.00 94.19 115 SER A C 1
ATOM 901 O O . SER A 1 115 ? -1.135 -7.461 -5.905 1.00 94.19 115 SER A O 1
ATOM 903 N N . ALA A 1 116 ? -0.210 -5.738 -7.025 1.00 93.75 116 ALA A N 1
ATOM 904 C CA . ALA A 1 116 ? 0.820 -5.437 -6.042 1.00 93.75 116 ALA A CA 1
ATOM 905 C C . ALA A 1 116 ? 0.189 -4.956 -4.730 1.00 93.75 116 ALA A C 1
ATOM 907 O O . ALA A 1 116 ? -0.658 -4.060 -4.742 1.00 93.75 116 ALA A O 1
ATOM 908 N N . GLN A 1 117 ? 0.600 -5.554 -3.617 1.00 91.94 117 GLN A N 1
ATOM 909 C CA . GLN A 1 117 ? 0.090 -5.262 -2.273 1.00 91.94 117 GLN A CA 1
ATOM 910 C C . GLN A 1 117 ? 1.131 -4.548 -1.413 1.00 91.94 117 GLN A C 1
ATOM 912 O O . GLN A 1 117 ? 0.774 -3.880 -0.447 1.00 91.94 117 GLN A O 1
ATOM 917 N N . THR A 1 118 ? 2.411 -4.630 -1.786 1.00 93.44 118 THR A N 1
ATOM 918 C CA . THR A 1 118 ? 3.508 -4.013 -1.035 1.00 93.44 118 THR A CA 1
ATOM 919 C C . THR A 1 118 ? 4.245 -2.958 -1.853 1.00 93.44 118 THR A C 1
ATOM 921 O O . THR A 1 118 ? 4.277 -2.967 -3.088 1.00 93.44 118 THR A O 1
ATOM 924 N N . LEU A 1 119 ? 4.888 -2.020 -1.155 1.00 92.44 119 LEU A N 1
ATOM 925 C CA . LEU A 1 119 ? 5.679 -0.976 -1.807 1.00 92.44 119 LEU A CA 1
ATOM 926 C C . LEU A 1 119 ? 6.914 -1.565 -2.506 1.00 92.44 119 LEU A C 1
ATOM 928 O O . LEU A 1 119 ? 7.353 -1.053 -3.537 1.00 92.44 119 LEU A O 1
ATOM 932 N N . GLU A 1 120 ? 7.467 -2.643 -1.956 1.00 92.31 120 GLU A N 1
ATOM 933 C CA . GLU A 1 120 ? 8.614 -3.355 -2.512 1.00 92.31 120 GLU A CA 1
ATOM 934 C C . GLU A 1 120 ? 8.286 -4.015 -3.856 1.00 92.31 120 GLU A C 1
ATOM 936 O O . GLU A 1 120 ? 9.052 -3.870 -4.811 1.00 92.31 120 GLU A O 1
ATOM 941 N N . GLU A 1 121 ? 7.113 -4.640 -3.982 1.00 93.25 121 GLU A N 1
ATOM 942 C CA . GLU A 1 121 ? 6.625 -5.186 -5.253 1.00 93.25 121 GLU A CA 1
ATOM 943 C C . GL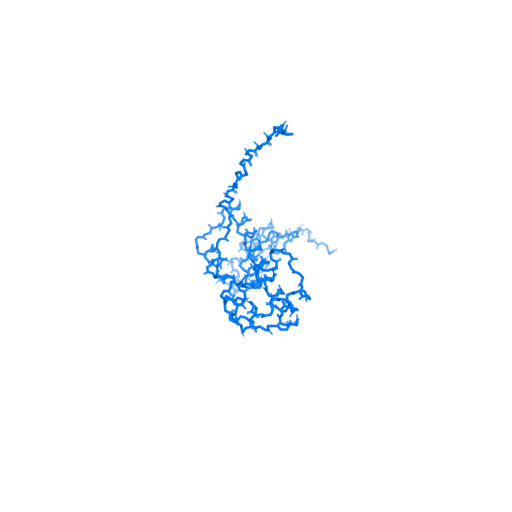U A 1 121 ? 6.486 -4.093 -6.314 1.00 93.25 121 GLU A C 1
ATOM 945 O O . GLU A 1 121 ? 7.001 -4.229 -7.427 1.00 93.25 121 GLU A O 1
ATOM 950 N N . VAL A 1 122 ? 5.856 -2.967 -5.959 1.00 94.19 122 VAL A N 1
ATOM 951 C CA . VAL A 1 122 ? 5.719 -1.814 -6.863 1.00 94.19 122 VAL A CA 1
ATOM 952 C C . VAL A 1 122 ? 7.093 -1.303 -7.298 1.00 94.19 122 VAL A C 1
ATOM 954 O O . VAL A 1 122 ? 7.309 -1.038 -8.483 1.00 94.19 122 VAL A O 1
ATOM 957 N N . ASN A 1 123 ? 8.040 -1.188 -6.366 1.00 91.50 123 ASN A N 1
ATOM 958 C CA . ASN A 1 123 ? 9.402 -0.751 -6.663 1.00 91.50 123 ASN A CA 1
ATOM 959 C C . ASN A 1 123 ? 10.135 -1.733 -7.583 1.00 91.50 123 ASN A C 1
ATOM 961 O O . ASN A 1 123 ? 10.836 -1.293 -8.493 1.00 91.50 123 ASN A O 1
ATOM 965 N N . THR A 1 124 ? 9.945 -3.035 -7.385 1.00 92.69 124 THR A N 1
ATOM 966 C CA . THR A 1 124 ? 10.555 -4.093 -8.198 1.00 92.69 124 THR A CA 1
ATOM 967 C C . THR A 1 124 ? 10.022 -4.058 -9.628 1.00 92.69 124 THR A C 1
ATOM 969 O O . THR A 1 124 ? 10.802 -4.045 -10.580 1.00 92.69 124 THR A O 1
ATOM 972 N N . LEU A 1 125 ? 8.700 -3.943 -9.794 1.00 92.81 125 LEU A N 1
ATOM 973 C CA . LEU A 1 125 ? 8.057 -3.797 -11.105 1.00 92.81 125 LEU A CA 1
ATOM 974 C C . LEU A 1 125 ? 8.491 -2.515 -11.823 1.00 92.81 125 LEU A C 1
ATOM 976 O O . LEU A 1 125 ? 8.652 -2.492 -13.043 1.00 92.81 125 LEU A O 1
ATOM 980 N N . PHE A 1 126 ? 8.684 -1.434 -11.068 1.00 91.31 126 PHE A N 1
ATOM 981 C CA . PHE A 1 126 ? 9.057 -0.136 -11.614 1.00 91.31 126 PHE A CA 1
ATOM 982 C C . PHE A 1 126 ? 10.566 0.022 -11.867 1.00 91.31 126 PHE A C 1
ATOM 984 O O . PHE A 1 126 ? 10.965 0.893 -12.645 1.00 91.31 126 PHE A O 1
ATOM 991 N N . ALA A 1 127 ? 11.417 -0.811 -11.263 1.00 88.31 127 ALA A N 1
ATOM 992 C CA . ALA A 1 127 ? 12.874 -0.691 -11.334 1.00 88.31 127 ALA A CA 1
ATOM 993 C C . ALA A 1 127 ? 13.436 -0.550 -12.768 1.00 88.31 127 ALA A C 1
ATOM 995 O O . ALA A 1 127 ? 14.245 0.359 -12.977 1.00 88.31 127 ALA A O 1
ATOM 996 N N . PRO A 1 128 ? 12.985 -1.325 -13.780 1.00 86.62 128 PRO A N 1
ATOM 997 C CA . PRO A 1 128 ? 13.490 -1.209 -15.154 1.00 86.62 128 PRO A CA 1
ATOM 998 C C . PRO A 1 128 ? 13.133 0.112 -15.852 1.00 86.62 128 PRO A C 1
ATOM 1000 O O . PRO A 1 128 ? 13.747 0.477 -16.853 1.00 86.62 128 PRO A O 1
ATOM 1003 N N . TYR A 1 129 ? 12.120 0.820 -15.349 1.00 85.88 129 TYR A N 1
ATOM 1004 C CA . TYR A 1 129 ? 11.559 2.032 -15.953 1.00 85.88 129 TYR A CA 1
ATOM 1005 C C . TYR A 1 129 ? 12.004 3.314 -15.247 1.00 85.88 129 TYR A C 1
ATOM 1007 O O . TYR A 1 129 ? 11.707 4.421 -15.710 1.00 85.88 129 TYR A O 1
ATOM 1015 N N . LYS A 1 130 ? 12.730 3.189 -14.133 1.00 81.44 130 LYS A N 1
ATOM 1016 C CA . LYS A 1 130 ? 13.272 4.327 -13.401 1.00 81.44 130 LYS A CA 1
ATOM 1017 C C . LYS A 1 130 ? 14.372 4.977 -14.241 1.00 81.44 130 LYS A C 1
ATOM 1019 O O . LYS A 1 130 ? 15.447 4.415 -14.423 1.00 81.44 130 LYS A O 1
ATOM 1024 N N . SER A 1 131 ? 14.115 6.184 -14.740 1.00 66.94 131 SER A N 1
ATOM 1025 C CA . SER A 1 131 ? 15.128 7.000 -15.412 1.00 66.94 131 SER A CA 1
ATOM 1026 C C . SER A 1 131 ? 16.272 7.284 -14.435 1.00 66.94 131 SER A C 1
ATOM 1028 O O . SER A 1 131 ? 16.082 7.994 -13.443 1.00 66.94 131 SER A O 1
ATOM 1030 N N . GLY A 1 132 ? 17.447 6.703 -14.676 1.00 60.59 132 GLY A N 1
ATOM 1031 C CA . GLY A 1 132 ? 18.621 6.927 -13.843 1.00 60.59 132 GLY A CA 1
ATOM 1032 C C . GLY A 1 132 ? 19.036 8.398 -13.879 1.00 60.59 132 GLY A C 1
ATOM 1033 O O . GLY A 1 132 ? 19.431 8.908 -14.921 1.00 60.59 132 GLY A O 1
ATOM 1034 N N . ALA A 1 133 ? 18.992 9.087 -12.734 1.00 56.12 133 ALA A N 1
ATOM 1035 C CA . ALA A 1 133 ? 19.484 10.467 -12.606 1.00 56.12 133 ALA A CA 1
ATOM 1036 C C . ALA A 1 133 ? 21.013 10.579 -12.807 1.00 56.12 133 ALA A C 1
ATOM 1038 O O . ALA A 1 133 ? 21.557 11.667 -12.971 1.00 56.12 133 ALA A O 1
ATOM 1039 N N . LYS A 1 134 ? 21.719 9.443 -12.817 1.00 57.75 134 LYS A N 1
ATOM 1040 C CA . LYS A 1 134 ? 23.117 9.311 -13.222 1.00 57.75 134 LYS A CA 1
ATOM 1041 C C . LYS A 1 134 ? 23.160 8.198 -14.257 1.00 57.75 134 LYS A C 1
ATOM 1043 O O . LYS A 1 134 ? 22.724 7.093 -13.950 1.00 57.75 134 LYS A O 1
ATOM 1048 N N . THR A 1 135 ? 23.684 8.488 -15.449 1.00 57.28 135 THR A N 1
ATOM 1049 C CA . THR A 1 135 ? 23.947 7.448 -16.452 1.00 57.28 135 THR A CA 1
ATOM 1050 C C . THR A 1 135 ? 24.727 6.324 -15.786 1.00 57.28 135 THR A C 1
ATOM 1052 O O . THR A 1 135 ? 25.828 6.558 -15.268 1.00 57.28 135 THR A O 1
ATOM 1055 N N . THR A 1 136 ? 24.128 5.138 -15.731 1.00 70.88 136 THR A N 1
ATOM 1056 C CA . THR A 1 136 ? 24.773 3.966 -15.131 1.00 70.88 136 THR A CA 1
ATOM 1057 C C . THR A 1 136 ? 26.070 3.664 -15.887 1.00 70.88 136 THR A C 1
ATOM 1059 O O . THR A 1 136 ? 26.215 4.038 -17.053 1.00 70.88 136 THR A O 1
ATOM 1062 N N . LEU A 1 137 ? 27.038 2.997 -15.248 1.00 77.88 137 LEU A N 1
ATOM 1063 C CA . LEU A 1 137 ? 28.240 2.519 -15.951 1.00 77.88 137 LEU A CA 1
ATOM 1064 C C . LEU A 1 137 ? 27.856 1.713 -17.203 1.00 77.88 137 LEU A C 1
ATOM 1066 O O . LEU A 1 137 ? 28.443 1.926 -18.260 1.00 77.88 137 LEU A O 1
ATOM 1070 N N . ALA A 1 138 ? 26.794 0.906 -17.107 1.00 76.00 138 ALA A N 1
ATOM 1071 C CA . ALA A 1 138 ? 26.206 0.185 -18.230 1.00 76.00 138 ALA A CA 1
ATOM 1072 C C . ALA A 1 138 ? 25.704 1.124 -19.342 1.00 76.00 138 ALA A C 1
ATOM 1074 O O . ALA A 1 138 ? 26.105 0.973 -20.487 1.00 76.00 138 ALA A O 1
ATOM 1075 N N . GLU A 1 139 ? 24.886 2.137 -19.040 1.00 73.81 139 GLU A N 1
ATOM 1076 C CA . GLU A 1 139 ? 24.428 3.104 -20.055 1.00 73.81 139 GLU A CA 1
ATOM 1077 C C . GLU A 1 139 ? 25.575 3.887 -20.697 1.00 73.81 139 GLU A C 1
ATOM 1079 O O . GLU A 1 139 ? 25.523 4.183 -21.891 1.00 73.81 139 GLU A O 1
ATOM 1084 N N . ARG A 1 140 ? 26.617 4.230 -19.930 1.00 76.75 140 ARG A N 1
ATOM 1085 C CA . ARG A 1 140 ? 27.824 4.850 -20.491 1.00 76.75 140 ARG A CA 1
ATOM 1086 C C . ARG A 1 140 ? 28.546 3.888 -21.427 1.00 76.75 140 ARG A C 1
ATOM 1088 O O . ARG A 1 140 ? 28.971 4.322 -22.489 1.00 76.75 140 ARG A O 1
ATOM 1095 N N . ALA A 1 141 ? 28.648 2.610 -21.066 1.00 77.62 141 ALA A N 1
ATOM 1096 C CA . ALA A 1 141 ? 29.244 1.589 -21.916 1.00 77.62 141 ALA A CA 1
ATOM 1097 C C . ALA A 1 141 ? 28.463 1.413 -23.232 1.00 77.62 141 ALA A C 1
ATOM 1099 O O . ALA A 1 141 ? 29.078 1.437 -24.297 1.00 77.62 141 ALA A O 1
ATOM 1100 N N . ARG A 1 142 ? 27.121 1.375 -23.186 1.00 78.12 142 ARG A N 1
ATOM 1101 C CA . ARG A 1 142 ? 26.284 1.362 -24.405 1.00 78.12 142 ARG A CA 1
ATOM 1102 C C . ARG A 1 142 ? 26.539 2.588 -25.284 1.00 78.12 142 ARG A C 1
ATOM 1104 O O . ARG A 1 142 ? 26.768 2.463 -26.479 1.00 78.12 142 ARG A O 1
ATOM 1111 N N . LYS A 1 143 ? 26.612 3.790 -24.691 1.00 79.06 143 LYS A N 1
ATOM 1112 C CA . LYS A 1 143 ? 26.962 5.030 -25.423 1.00 79.06 143 LYS A CA 1
ATOM 1113 C C . LYS A 1 143 ? 28.354 4.999 -26.059 1.00 79.06 143 LYS A C 1
ATOM 1115 O O . LYS A 1 143 ? 28.584 5.710 -27.031 1.00 79.06 143 LYS A O 1
ATOM 1120 N N . LEU A 1 144 ? 29.276 4.211 -25.511 1.00 79.94 144 LEU A N 1
ATOM 1121 C CA . LEU A 1 144 ? 30.613 4.001 -26.069 1.00 79.94 144 LEU A CA 1
ATOM 1122 C C . LEU A 1 144 ? 30.640 2.916 -27.163 1.00 79.94 144 LEU A C 1
ATOM 1124 O O . LEU A 1 144 ? 31.704 2.660 -27.722 1.00 79.94 144 LEU A O 1
ATOM 1128 N N . GLY A 1 145 ? 29.495 2.304 -27.492 1.00 80.44 145 GLY A N 1
ATOM 1129 C CA . GLY A 1 145 ? 29.374 1.282 -28.535 1.00 80.44 145 GLY A CA 1
ATOM 1130 C C . GLY A 1 145 ? 29.883 -0.099 -28.118 1.00 80.44 145 GLY A C 1
ATOM 1131 O O . GLY A 1 145 ? 30.240 -0.901 -28.977 1.00 80.44 145 GLY A O 1
ATOM 1132 N N . LEU A 1 146 ? 29.937 -0.383 -26.811 1.00 84.38 146 LEU A N 1
ATOM 1133 C CA . LEU A 1 146 ? 30.397 -1.672 -26.274 1.00 84.38 146 LEU A CA 1
ATOM 1134 C C . LEU A 1 146 ? 29.363 -2.805 -26.410 1.00 84.38 146 LEU A C 1
ATOM 1136 O O . LEU A 1 146 ? 29.649 -3.919 -25.984 1.00 84.38 146 LEU A O 1
ATOM 1140 N N . ASP A 1 147 ? 28.198 -2.552 -27.015 1.00 84.38 147 ASP A N 1
ATOM 1141 C CA . ASP A 1 147 ? 27.117 -3.539 -27.150 1.00 84.38 147 ASP A CA 1
ATOM 1142 C C . ASP A 1 147 ? 27.586 -4.810 -27.888 1.00 84.38 147 ASP A C 1
ATOM 1144 O O . ASP A 1 147 ? 27.420 -5.913 -27.380 1.00 84.38 147 ASP A O 1
ATOM 1148 N N . SER A 1 148 ? 28.314 -4.659 -29.003 1.00 84.00 148 SER A N 1
ATOM 1149 C CA . SER A 1 148 ? 28.845 -5.799 -29.780 1.00 84.00 148 SER A CA 1
ATOM 1150 C C . SER A 1 148 ? 29.810 -6.702 -28.999 1.00 84.00 148 SER A C 1
ATOM 1152 O O . SER A 1 148 ? 29.849 -7.911 -29.219 1.00 84.00 148 SER A O 1
ATOM 1154 N N . ALA A 1 149 ? 30.584 -6.129 -28.074 1.00 83.69 149 ALA A N 1
ATOM 1155 C CA . ALA A 1 149 ? 31.483 -6.896 -27.218 1.00 83.69 149 ALA A CA 1
ATOM 1156 C C . ALA A 1 149 ? 30.695 -7.691 -26.169 1.00 83.69 149 ALA A C 1
ATOM 1158 O O . ALA A 1 149 ? 31.049 -8.827 -25.867 1.00 83.69 149 ALA A O 1
ATOM 1159 N N . VAL A 1 150 ? 29.618 -7.107 -25.635 1.00 85.75 150 VAL A N 1
ATOM 1160 C CA . VAL A 1 150 ? 28.735 -7.762 -24.663 1.00 85.75 150 VAL A CA 1
ATOM 1161 C C . VAL A 1 150 ? 28.007 -8.942 -25.301 1.00 85.75 150 VAL A C 1
ATOM 1163 O O . VAL A 1 150 ? 28.023 -10.028 -24.726 1.00 85.75 150 VAL A O 1
ATOM 1166 N N . ASP A 1 151 ? 27.439 -8.760 -26.495 1.00 86.56 151 ASP A N 1
ATOM 1167 C CA . ASP A 1 151 ? 26.745 -9.832 -27.219 1.00 86.56 151 ASP A CA 1
ATOM 1168 C C . ASP A 1 151 ? 27.688 -11.015 -27.492 1.00 86.56 151 ASP A C 1
ATOM 1170 O O . ASP A 1 151 ? 27.340 -12.171 -27.251 1.00 86.56 151 ASP A O 1
ATOM 1174 N N . PHE A 1 152 ? 28.935 -10.730 -27.883 1.00 86.38 152 PHE A N 1
ATOM 1175 C CA . PHE A 1 152 ? 29.946 -11.763 -28.106 1.00 86.38 152 PHE A CA 1
ATOM 1176 C C . PHE A 1 152 ? 30.304 -12.529 -26.823 1.00 86.38 152 PHE A C 1
ATOM 1178 O O . PHE A 1 152 ? 30.445 -13.750 -26.856 1.00 86.38 152 PHE A O 1
ATOM 1185 N N . VAL A 1 153 ? 30.436 -11.837 -25.684 1.00 88.06 153 VAL A N 1
ATOM 1186 C CA . VAL A 1 153 ? 30.691 -12.478 -24.381 1.00 88.06 153 VAL A CA 1
ATOM 1187 C C . VAL A 1 153 ? 29.521 -13.365 -23.958 1.00 88.06 153 VAL A C 1
ATOM 1189 O O . VAL A 1 153 ? 29.748 -14.442 -23.412 1.00 88.06 153 VAL A O 1
ATOM 1192 N N . LEU A 1 154 ? 28.283 -12.926 -24.200 1.00 89.38 154 LEU A N 1
ATOM 1193 C CA . LEU A 1 154 ? 27.080 -13.678 -23.839 1.00 89.38 154 LEU A CA 1
ATOM 1194 C C . LEU A 1 154 ? 26.915 -14.947 -24.686 1.00 89.38 154 LEU A C 1
ATOM 1196 O O . LEU A 1 154 ? 26.513 -15.976 -24.149 1.00 89.38 154 LEU A O 1
ATOM 1200 N N . GLU A 1 155 ? 27.234 -14.893 -25.982 1.00 90.62 155 GLU A N 1
ATOM 1201 C CA . GLU A 1 155 ? 27.118 -16.050 -26.877 1.00 90.62 155 GLU A CA 1
ATOM 1202 C C . GLU A 1 155 ? 28.327 -16.994 -26.821 1.00 90.62 155 GLU A C 1
ATOM 1204 O O . GLU A 1 155 ? 28.165 -18.214 -26.888 1.00 90.62 155 GLU A O 1
ATOM 1209 N N . LYS A 1 156 ? 29.550 -16.448 -26.761 1.00 87.56 156 LYS A N 1
ATOM 1210 C CA . LYS A 1 156 ? 30.809 -17.196 -26.927 1.00 87.56 156 LYS A CA 1
ATOM 1211 C C . LYS A 1 156 ? 31.894 -16.703 -25.961 1.00 87.56 156 LYS A C 1
ATOM 1213 O O . LYS A 1 156 ? 32.909 -16.149 -26.396 1.00 87.56 156 LYS A O 1
ATOM 1218 N N . PRO A 1 157 ? 31.738 -16.954 -24.649 1.00 83.75 157 PRO A N 1
ATOM 1219 C CA . PRO A 1 157 ? 32.656 -16.434 -23.637 1.00 83.75 157 PRO A CA 1
ATOM 1220 C C . PRO A 1 157 ? 34.100 -16.930 -23.816 1.00 83.75 157 PRO A C 1
ATOM 1222 O O . PRO A 1 157 ? 35.039 -16.171 -23.598 1.00 83.75 157 PRO A O 1
ATOM 1225 N N . GLU A 1 158 ? 34.300 -18.170 -24.274 1.00 85.19 158 GLU A N 1
ATOM 1226 C CA . GLU A 1 158 ? 35.635 -18.775 -24.438 1.00 85.19 158 GLU A CA 1
ATOM 1227 C C . GLU A 1 158 ? 36.454 -18.174 -25.591 1.00 85.19 158 GLU A C 1
ATOM 1229 O O . GLU A 1 158 ? 37.677 -18.290 -25.618 1.00 85.19 158 GLU A O 1
ATOM 1234 N N . GLN A 1 159 ? 35.793 -17.523 -26.550 1.00 83.69 159 GLN A N 1
ATOM 1235 C CA . GLN A 1 159 ? 36.437 -16.940 -27.733 1.00 83.69 159 GLN A CA 1
ATOM 1236 C C . GLN A 1 159 ? 36.668 -15.435 -27.583 1.00 83.69 159 GLN A C 1
ATOM 1238 O O . GLN A 1 159 ? 37.165 -14.786 -28.506 1.00 83.69 159 GLN A O 1
ATOM 1243 N N . PHE A 1 160 ? 36.282 -14.853 -26.447 1.00 82.31 160 PHE A N 1
ATOM 1244 C CA . PHE A 1 160 ? 36.341 -13.416 -26.255 1.00 82.31 160 PHE A CA 1
ATOM 1245 C C . PHE A 1 160 ? 37.785 -12.939 -26.064 1.00 82.31 160 PHE A C 1
ATOM 1247 O O . PHE A 1 160 ? 38.425 -13.188 -25.043 1.00 82.31 160 PHE A O 1
ATOM 1254 N N . GLN A 1 161 ? 38.297 -12.199 -27.047 1.00 83.38 161 GLN A N 1
ATOM 1255 C CA . GLN A 1 161 ? 39.630 -11.608 -26.989 1.00 83.38 161 GLN A CA 1
ATOM 1256 C C . GLN A 1 161 ? 39.541 -10.109 -26.723 1.00 83.38 161 GLN A C 1
ATOM 1258 O O . GLN A 1 161 ? 39.324 -9.319 -27.641 1.00 83.38 161 GLN A O 1
ATOM 1263 N N . LEU A 1 162 ? 39.788 -9.706 -25.473 1.00 78.69 162 LEU A N 1
ATOM 1264 C CA . LEU A 1 162 ? 39.730 -8.304 -25.039 1.00 78.69 162 LEU A CA 1
ATOM 1265 C C . LEU A 1 162 ? 40.549 -7.368 -25.946 1.00 78.69 162 LEU A C 1
ATOM 1267 O O . LEU A 1 162 ? 40.090 -6.285 -26.296 1.00 78.69 162 LEU A O 1
ATOM 1271 N N . GLN A 1 163 ? 41.746 -7.799 -26.360 1.00 80.56 163 GLN A N 1
ATOM 1272 C CA . GLN A 1 163 ? 42.668 -6.986 -27.160 1.00 80.56 163 GLN A CA 1
ATOM 1273 C C . GLN A 1 163 ? 42.070 -6.546 -28.504 1.00 80.56 163 GLN A C 1
ATOM 1275 O O . GLN A 1 163 ? 42.369 -5.448 -28.963 1.00 80.56 163 GLN A O 1
ATOM 1280 N N . SER A 1 164 ? 41.186 -7.353 -29.099 1.00 79.94 164 SER A N 1
ATOM 1281 C CA . SER A 1 164 ? 40.536 -7.032 -30.377 1.00 79.94 164 SER A CA 1
ATOM 1282 C C . SER A 1 164 ? 39.557 -5.851 -30.287 1.00 79.94 164 SER A C 1
ATOM 1284 O O . SER A 1 164 ? 39.290 -5.192 -31.289 1.00 79.94 164 SER A O 1
ATOM 1286 N N . PHE A 1 165 ? 39.073 -5.535 -29.081 1.00 75.25 165 PHE A N 1
ATOM 1287 C CA . PHE A 1 165 ? 38.123 -4.450 -28.826 1.00 75.25 165 PHE A CA 1
ATOM 1288 C C . PHE A 1 165 ? 38.788 -3.165 -28.301 1.00 75.25 165 PHE A C 1
ATOM 1290 O O . PHE A 1 165 ? 38.122 -2.137 -28.147 1.00 75.25 165 PHE A O 1
ATOM 1297 N N . VAL A 1 166 ? 40.100 -3.183 -28.040 1.00 80.88 166 VAL A N 1
ATOM 1298 C CA . VAL A 1 166 ? 40.854 -2.010 -27.578 1.00 80.88 166 VAL A CA 1
ATOM 1299 C C . VAL A 1 166 ? 41.309 -1.189 -28.784 1.00 80.88 166 VAL A C 1
ATOM 1301 O O . VAL A 1 166 ? 42.117 -1.645 -29.587 1.00 80.88 166 VAL A O 1
ATOM 1304 N N . LYS A 1 167 ? 40.827 0.055 -28.910 1.00 75.88 167 LYS A N 1
ATOM 1305 C CA . LYS A 1 167 ? 41.283 0.988 -29.956 1.00 75.88 167 LYS A CA 1
ATOM 1306 C C . LYS A 1 167 ? 42.641 1.595 -29.565 1.00 75.88 167 LYS A C 1
ATOM 1308 O O . LYS A 1 167 ? 42.681 2.371 -28.604 1.00 75.88 167 LYS A O 1
ATOM 1313 N N . PRO A 1 168 ? 43.744 1.296 -30.276 1.00 74.88 168 PRO A N 1
ATOM 1314 C CA . PRO A 1 168 ? 45.046 1.871 -29.954 1.00 74.88 168 PRO A CA 1
ATOM 1315 C C . PRO A 1 168 ? 45.038 3.391 -30.188 1.00 74.88 168 PRO A C 1
ATOM 1317 O O . PRO A 1 168 ? 44.521 3.870 -31.194 1.00 74.88 168 PRO A O 1
ATOM 1320 N N . GLY A 1 169 ? 45.595 4.159 -29.245 1.00 71.31 169 GLY A N 1
ATOM 1321 C CA . GLY A 1 169 ? 45.743 5.620 -29.353 1.00 71.31 169 GLY A CA 1
ATOM 1322 C C . GLY A 1 169 ? 44.609 6.469 -28.761 1.00 71.31 169 GLY A C 1
ATOM 1323 O O . GLY A 1 169 ? 44.716 7.695 -28.747 1.00 71.31 169 GLY A O 1
ATOM 1324 N N . VAL A 1 170 ? 43.550 5.862 -28.217 1.00 73.56 170 VAL A N 1
ATOM 1325 C CA . VAL A 1 170 ? 42.507 6.594 -27.478 1.00 73.56 170 VAL A CA 1
ATOM 1326 C C . VAL A 1 170 ? 42.932 6.720 -26.011 1.00 73.56 170 VAL A C 1
ATOM 1328 O O . VAL A 1 170 ? 43.089 5.708 -25.330 1.00 73.56 170 VAL A O 1
ATOM 1331 N N . LYS A 1 171 ? 43.123 7.949 -25.500 1.00 67.00 171 LYS A N 1
ATOM 1332 C CA . LYS A 1 171 ? 43.363 8.163 -24.060 1.00 67.00 171 LYS A CA 1
ATOM 1333 C C . LYS A 1 171 ? 42.164 7.629 -23.272 1.00 67.00 171 LYS A C 1
ATOM 1335 O O . LYS A 1 171 ? 41.044 8.107 -23.450 1.00 67.00 171 LYS A O 1
ATOM 1340 N N . GLY A 1 172 ? 42.410 6.639 -22.413 1.00 64.75 172 GLY A N 1
ATOM 1341 C CA . GLY A 1 172 ? 41.422 6.153 -21.453 1.00 64.75 172 GLY A CA 1
ATOM 1342 C C . GLY A 1 172 ? 40.979 7.269 -20.505 1.00 64.75 172 GLY A C 1
ATOM 1343 O O . GLY A 1 172 ? 41.654 8.292 -20.365 1.00 64.75 172 GLY A O 1
ATOM 1344 N N . LYS A 1 173 ? 39.829 7.086 -19.854 1.00 58.22 173 LYS A N 1
ATOM 1345 C CA . LYS A 1 173 ? 39.378 8.012 -18.813 1.00 58.22 173 LYS A CA 1
ATOM 1346 C C . LYS A 1 173 ? 40.373 7.939 -17.647 1.00 58.22 173 LYS A C 1
ATOM 1348 O O . LYS A 1 173 ? 40.483 6.883 -17.035 1.00 58.22 173 LYS A O 1
ATOM 1353 N N . ALA A 1 174 ? 41.106 9.022 -17.390 1.00 52.56 174 ALA A N 1
ATOM 1354 C CA . ALA A 1 174 ? 41.816 9.190 -16.125 1.00 52.56 174 ALA A CA 1
ATOM 1355 C C . ALA A 1 174 ? 40.774 9.249 -14.994 1.00 52.56 174 ALA A C 1
ATOM 1357 O O . ALA A 1 174 ? 39.691 9.806 -15.214 1.00 52.56 174 ALA A O 1
ATOM 1358 N N . GLU A 1 175 ? 41.082 8.602 -13.868 1.00 39.91 175 GLU A N 1
ATOM 1359 C CA . GLU A 1 175 ? 40.235 8.554 -12.666 1.00 39.91 175 GLU A CA 1
ATOM 1360 C C . GLU A 1 175 ? 39.814 9.943 -12.170 1.00 39.91 175 GLU A C 1
ATOM 1362 O O . GLU A 1 175 ? 40.639 10.885 -12.243 1.00 39.91 175 GLU A O 1
#

Radius of gyration: 27.87 Å; chains: 1; bounding box: 91×57×55 Å

Organism: Acanthaster planci (NCBI:txid133434)

Foldseek 3Di:
DDDDDDDDDPDDPPPPPPVLQQAAPDDLLVVLCVVLVHDSQLLVQLVVCVVVVHDLVRCLPPVCVSNVNDDSVSSVVSVVLSVQQVVLRVLLSVLQVLCVVVVNDDPVLSNQSSHDRGPVSSCVSSVVVPDPPDCPPVNVCVVVVCVVLVVCCVVPVPPRDPVVVDDPPDDDDDD

InterPro domains:
  IPR018974 Tex-like protein, N-terminal [PF09371] (26-100)
  IPR023319 Tex-like protein, HTH domain superfamily [G3DSA:1.10.10.650] (23-131)
  IPR050437 Small ribosomal subunit protein bS1-like [PTHR10724] (61-158)